Protein AF-A0A1H0EGY9-F1 (afdb_monomer_lite)

Secondary structure (DSSP, 8-state):
-----------------------------EE-PEEEEETTEEEEEEE-TTT-SEEEESS-EEEE-TTS-EEEEPPP--S---

Organism: NCBI:txid1196353

pLDDT: mean 70.91, std 20.59, range [36.25, 91.94]

Structure (mmCIF, N/CA/C/O back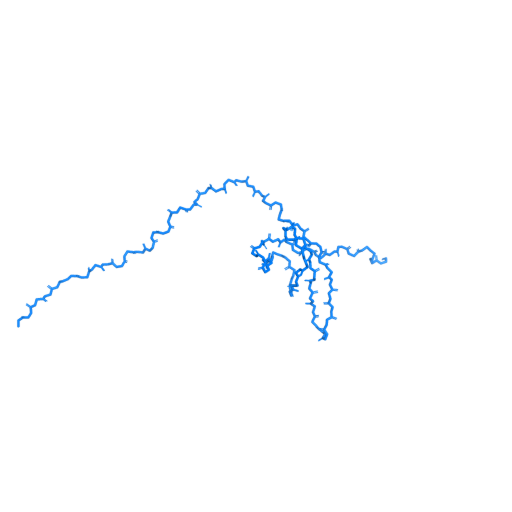bone):
data_AF-A0A1H0EGY9-F1
#
_entry.id   AF-A0A1H0EGY9-F1
#
loop_
_atom_site.group_PDB
_atom_site.id
_atom_site.type_symbol
_atom_site.label_atom_id
_atom_site.label_alt_id
_atom_site.label_comp_id
_atom_site.label_asym_id
_atom_site.label_entity_id
_atom_site.label_seq_id
_atom_site.pdbx_PDB_ins_code
_atom_site.Cartn_x
_atom_site.Cartn_y
_atom_site.Cartn_z
_atom_site.occupancy
_atom_site.B_iso_or_equiv
_atom_site.auth_seq_id
_atom_site.auth_comp_id
_atom_site.auth_asym_id
_atom_site.auth_atom_id
_atom_site.pdbx_PDB_model_num
ATOM 1 N N . MET A 1 1 ? 1.952 -63.926 -25.288 1.00 37.34 1 MET A N 1
ATOM 2 C CA . MET A 1 1 ? 3.408 -63.658 -25.370 1.00 37.34 1 MET A CA 1
ATOM 3 C C . MET A 1 1 ? 3.574 -62.143 -25.492 1.00 37.34 1 MET A C 1
ATOM 5 O O . MET A 1 1 ? 3.194 -61.601 -26.512 1.00 37.34 1 MET A O 1
ATOM 9 N N . LYS A 1 2 ? 3.656 -61.406 -24.376 1.00 42.56 2 LYS A N 1
ATOM 10 C CA . LYS A 1 2 ? 4.874 -60.822 -23.769 1.00 42.56 2 LYS A CA 1
ATOM 11 C C . LYS A 1 2 ? 5.811 -60.123 -24.762 1.00 42.56 2 LYS A C 1
ATOM 13 O O . LYS A 1 2 ? 6.653 -60.799 -25.338 1.00 42.56 2 LYS A O 1
ATOM 18 N N . GLN A 1 3 ? 5.749 -58.789 -24.813 1.00 52.91 3 GLN A N 1
ATOM 19 C CA . GLN A 1 3 ? 6.920 -57.937 -25.041 1.00 52.91 3 GLN A CA 1
ATOM 20 C C . GLN A 1 3 ? 6.872 -56.722 -24.098 1.00 52.91 3 GLN A C 1
ATOM 22 O O . GLN A 1 3 ? 5.909 -55.964 -24.070 1.00 52.91 3 GLN A O 1
ATOM 27 N N . ASN A 1 4 ? 7.911 -56.654 -23.264 1.00 48.78 4 ASN A N 1
ATOM 28 C CA . ASN A 1 4 ? 8.299 -55.584 -22.347 1.00 48.78 4 ASN A CA 1
ATOM 29 C C . ASN A 1 4 ? 9.110 -54.509 -23.097 1.00 48.78 4 ASN A C 1
ATOM 31 O O . ASN A 1 4 ? 9.639 -54.795 -24.168 1.00 48.78 4 ASN A O 1
ATOM 35 N N . ALA A 1 5 ? 9.350 -53.390 -22.395 1.00 46.91 5 ALA A N 1
ATOM 36 C CA . ALA A 1 5 ? 10.303 -52.294 -22.657 1.00 46.91 5 ALA A CA 1
ATOM 37 C C . ALA A 1 5 ? 9.650 -51.062 -23.317 1.00 46.91 5 ALA A C 1
ATOM 39 O O . ALA A 1 5 ? 8.896 -51.193 -24.265 1.00 46.91 5 ALA A O 1
ATOM 40 N N . LYS A 1 6 ? 9.880 -49.819 -22.888 1.00 46.84 6 LYS A N 1
ATOM 41 C CA . LYS A 1 6 ? 10.894 -49.238 -21.998 1.00 46.84 6 LYS A CA 1
ATOM 42 C C . LYS A 1 6 ? 10.356 -47.856 -21.595 1.00 46.84 6 LYS A C 1
ATOM 44 O O . LYS A 1 6 ? 9.909 -47.112 -22.459 1.00 46.84 6 LYS A O 1
ATOM 49 N N . THR A 1 7 ? 10.369 -47.516 -20.314 1.00 56.91 7 THR A N 1
ATOM 50 C CA . THR A 1 7 ? 10.022 -46.177 -19.818 1.00 56.91 7 THR A CA 1
ATOM 51 C C . THR A 1 7 ? 11.083 -45.155 -20.244 1.00 56.91 7 THR A C 1
ATOM 53 O O . THR A 1 7 ? 12.257 -45.351 -19.920 1.00 56.91 7 THR A O 1
ATOM 56 N N . PRO A 1 8 ? 10.726 -44.038 -20.902 1.00 46.72 8 PRO A N 1
ATOM 57 C CA . PRO A 1 8 ? 11.541 -42.840 -20.845 1.00 46.72 8 PRO A CA 1
ATOM 58 C C . PRO A 1 8 ? 11.209 -42.084 -19.555 1.00 46.72 8 PRO A C 1
ATOM 60 O O . P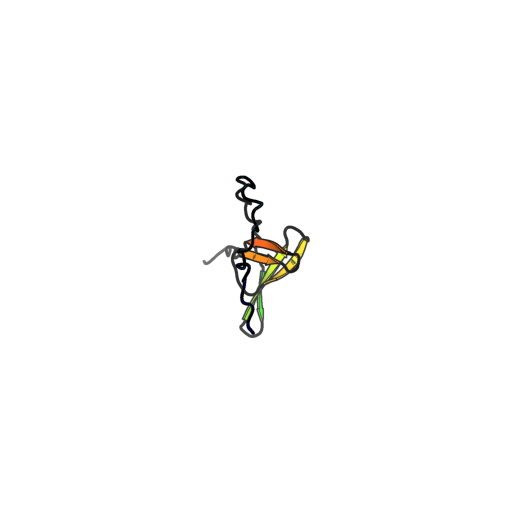RO A 1 8 ? 10.092 -41.629 -19.316 1.00 46.72 8 PRO A O 1
ATOM 63 N N . ARG A 1 9 ? 12.224 -42.038 -18.697 1.00 42.88 9 ARG A N 1
ATOM 64 C CA . ARG A 1 9 ? 12.394 -41.162 -17.541 1.00 42.88 9 ARG A CA 1
ATOM 65 C C . ARG A 1 9 ? 11.910 -39.743 -17.868 1.00 42.88 9 ARG A C 1
ATOM 67 O O . ARG A 1 9 ? 12.385 -39.139 -18.823 1.00 42.88 9 ARG A O 1
ATOM 74 N N . VAL A 1 10 ? 10.972 -39.242 -17.066 1.00 47.00 10 VAL A N 1
ATOM 75 C CA . VAL A 1 10 ? 10.609 -37.822 -16.997 1.00 47.00 10 VAL A CA 1
ATOM 76 C C . VAL A 1 10 ? 11.850 -37.078 -16.515 1.00 47.00 10 VAL A C 1
ATOM 78 O O . VAL A 1 10 ? 12.203 -37.134 -15.337 1.00 47.00 10 VAL A O 1
ATOM 81 N N . GLU A 1 11 ? 12.563 -36.468 -17.454 1.00 46.00 11 GLU A N 1
ATOM 82 C CA . GLU A 1 11 ? 13.653 -35.546 -17.165 1.00 46.00 11 GLU A CA 1
ATOM 83 C C . GLU A 1 11 ? 13.024 -34.225 -16.717 1.00 46.00 11 GLU A C 1
ATOM 85 O O . GLU A 1 11 ? 12.122 -33.678 -17.355 1.00 46.00 11 GLU A O 1
ATOM 90 N N . ALA A 1 12 ? 13.457 -33.793 -15.538 1.00 43.88 12 ALA A N 1
ATOM 91 C CA . ALA A 1 12 ? 13.016 -32.602 -14.848 1.00 43.88 12 ALA A CA 1
ATOM 92 C C . ALA A 1 12 ? 13.168 -31.346 -15.718 1.00 43.88 12 ALA A C 1
ATOM 94 O O . ALA A 1 12 ? 14.092 -31.234 -16.522 1.00 43.88 12 ALA A O 1
ATOM 95 N N . GLY A 1 13 ? 12.247 -30.402 -15.512 1.00 40.31 13 GLY A N 1
ATOM 96 C CA . GLY A 1 13 ? 12.166 -29.136 -16.226 1.00 40.31 13 GLY A CA 1
ATOM 97 C C . GLY A 1 13 ? 13.506 -28.417 -16.341 1.00 40.31 13 GLY A C 1
ATOM 98 O O . GLY A 1 13 ? 14.072 -27.945 -15.355 1.00 40.31 13 GLY A O 1
ATOM 99 N N . ALA A 1 14 ? 13.969 -28.286 -17.580 1.00 42.50 14 ALA A N 1
ATOM 100 C CA . ALA A 1 14 ? 14.979 -27.321 -17.961 1.00 42.50 14 ALA A CA 1
ATOM 101 C C . ALA A 1 14 ? 14.302 -25.954 -18.139 1.00 42.50 14 ALA A C 1
ATOM 103 O O . ALA A 1 14 ? 13.958 -25.556 -19.246 1.00 42.50 14 ALA A O 1
ATOM 104 N N . SER A 1 15 ? 14.102 -25.245 -17.029 1.00 48.69 15 SER A N 1
ATOM 105 C CA . SER A 1 15 ? 13.969 -23.787 -17.041 1.00 48.69 15 SER A CA 1
ATOM 106 C C . SER A 1 15 ? 15.310 -23.213 -16.590 1.00 48.69 15 SER A C 1
ATOM 108 O O . SER A 1 15 ? 15.512 -22.943 -15.409 1.00 48.69 15 SER A O 1
ATOM 110 N N . GLN A 1 16 ? 16.261 -23.100 -17.514 1.00 51.88 16 GLN A N 1
ATOM 111 C CA . GLN A 1 16 ? 17.523 -22.394 -17.295 1.00 51.88 16 GLN A CA 1
ATOM 112 C C . GLN A 1 16 ? 17.666 -21.303 -18.344 1.00 51.88 16 GLN A C 1
ATOM 114 O O . GLN A 1 16 ? 18.110 -21.594 -19.440 1.00 51.88 16 GLN A O 1
ATOM 119 N N . GLU A 1 17 ? 17.295 -20.076 -17.977 1.00 43.88 17 GLU A N 1
ATOM 120 C CA . GLU A 1 17 ? 17.875 -18.806 -18.449 1.00 43.88 17 GLU A CA 1
ATOM 121 C C . GLU A 1 17 ? 17.003 -17.667 -17.891 1.00 43.88 17 GLU A C 1
ATOM 123 O O . GLU A 1 17 ? 15.939 -17.339 -18.394 1.00 43.88 17 GLU A O 1
ATOM 128 N N . SER A 1 18 ? 17.310 -17.101 -16.727 1.00 43.25 18 SER A N 1
ATOM 129 C CA . SER A 1 18 ? 18.178 -15.924 -16.691 1.00 43.25 18 SER A CA 1
ATOM 130 C C . SER A 1 18 ? 18.753 -15.737 -15.285 1.00 43.25 18 SER A C 1
ATOM 132 O O . SER A 1 18 ? 18.170 -15.083 -14.422 1.00 43.25 18 SER A O 1
ATOM 134 N N . LEU A 1 19 ? 19.924 -16.325 -15.054 1.00 51.41 19 LEU A N 1
ATOM 135 C CA . LEU A 1 19 ? 20.877 -15.810 -14.077 1.00 51.41 19 LEU A CA 1
ATOM 136 C C . LEU A 1 19 ? 21.585 -14.624 -14.753 1.00 51.41 19 LEU A C 1
ATOM 138 O O . LEU A 1 19 ? 22.066 -14.781 -15.870 1.00 51.41 19 LEU A O 1
ATOM 142 N N . PHE A 1 20 ? 21.638 -13.479 -14.061 1.00 46.75 20 PHE A N 1
ATOM 143 C CA . PHE A 1 20 ? 22.264 -12.192 -14.430 1.00 46.75 20 PHE A CA 1
ATOM 144 C C . PHE A 1 20 ? 21.387 -11.124 -15.122 1.00 46.75 20 PHE A C 1
ATOM 146 O O . PHE A 1 20 ? 21.629 -10.727 -16.255 1.00 46.75 20 PHE A O 1
ATOM 153 N N . ALA A 1 21 ? 20.497 -10.500 -14.346 1.00 46.00 21 ALA A N 1
ATOM 154 C CA . ALA A 1 21 ? 20.547 -9.040 -14.201 1.00 46.00 21 ALA A CA 1
ATOM 155 C C . ALA A 1 21 ? 21.144 -8.778 -12.806 1.00 46.00 21 ALA A C 1
ATOM 157 O O . ALA A 1 21 ? 20.521 -9.053 -11.788 1.00 46.00 21 ALA A O 1
ATOM 158 N N . ALA A 1 22 ? 22.465 -8.629 -12.716 1.00 42.62 22 ALA A N 1
ATOM 159 C CA . ALA A 1 22 ? 23.118 -7.323 -12.682 1.00 42.62 22 ALA A CA 1
ATOM 160 C C . ALA A 1 22 ? 22.614 -6.489 -11.498 1.00 42.62 22 ALA A C 1
ATOM 162 O O . ALA A 1 22 ? 21.451 -6.105 -11.444 1.00 42.62 22 ALA A O 1
ATOM 163 N N . GLY A 1 23 ? 23.513 -6.237 -10.544 1.00 41.28 23 GLY A N 1
ATOM 164 C CA . GLY A 1 23 ? 23.262 -5.417 -9.369 1.00 41.28 23 GLY A CA 1
ATOM 165 C C . GLY A 1 23 ? 22.618 -4.082 -9.726 1.00 41.28 23 GLY A C 1
ATOM 166 O O . GLY A 1 23 ? 23.288 -3.122 -10.081 1.00 41.28 23 GLY A O 1
ATOM 167 N N . GLY A 1 24 ? 21.308 -4.026 -9.567 1.00 38.56 24 GLY A N 1
ATOM 168 C CA . GLY A 1 24 ? 20.585 -2.833 -9.208 1.00 38.56 24 GLY A CA 1
ATOM 169 C C . GLY A 1 24 ? 19.890 -3.208 -7.923 1.00 38.56 24 GLY A C 1
ATOM 170 O O . GLY A 1 24 ? 18.935 -3.980 -7.953 1.00 38.56 24 GLY A O 1
ATOM 171 N N . GLY A 1 25 ? 20.363 -2.698 -6.786 1.00 40.56 25 GLY A N 1
ATOM 172 C CA . GLY A 1 25 ? 19.436 -2.474 -5.691 1.00 40.56 25 GLY A CA 1
ATOM 173 C C . GLY A 1 25 ? 18.367 -1.576 -6.286 1.00 40.56 25 GLY A C 1
ATOM 174 O O . GLY A 1 25 ? 18.590 -0.378 -6.424 1.00 40.56 25 GLY A O 1
ATOM 175 N N . THR A 1 26 ? 17.278 -2.168 -6.781 1.00 48.84 26 THR A N 1
ATOM 176 C CA . THR A 1 26 ? 16.091 -1.420 -7.146 1.00 48.84 26 THR A CA 1
ATOM 177 C C . THR A 1 26 ? 15.727 -0.801 -5.822 1.00 48.84 26 THR A C 1
ATOM 179 O O . THR A 1 26 ? 15.321 -1.513 -4.901 1.00 48.84 26 THR A O 1
ATOM 182 N N . ASP A 1 27 ? 16.045 0.481 -5.672 1.00 50.41 27 ASP A N 1
ATOM 183 C CA . ASP A 1 27 ? 15.595 1.288 -4.559 1.00 50.41 27 ASP A CA 1
ATOM 184 C C . ASP A 1 27 ? 14.077 1.151 -4.629 1.00 50.41 27 ASP A C 1
ATOM 186 O O . ASP A 1 27 ? 13.436 1.727 -5.509 1.00 50.41 27 ASP A O 1
ATOM 190 N N . ALA A 1 28 ? 13.550 0.168 -3.886 1.00 59.97 28 ALA A N 1
ATOM 191 C CA . ALA A 1 28 ? 12.226 -0.367 -4.137 1.00 59.97 28 ALA A CA 1
ATOM 192 C C . ALA A 1 28 ? 11.302 0.814 -3.950 1.00 59.97 28 ALA A C 1
ATOM 194 O O . ALA A 1 28 ? 11.258 1.349 -2.843 1.00 59.97 28 ALA A O 1
ATOM 195 N N . SER A 1 29 ? 10.680 1.269 -5.042 1.00 76.25 29 SER A N 1
ATOM 196 C CA . SER A 1 29 ? 10.041 2.580 -5.083 1.00 76.25 29 SER A CA 1
ATOM 197 C C . SER A 1 29 ? 9.139 2.717 -3.865 1.00 76.25 29 SER A C 1
ATOM 199 O O . SER A 1 29 ? 8.171 1.978 -3.712 1.00 76.25 29 SER A O 1
ATOM 201 N N . VAL A 1 30 ? 9.524 3.582 -2.927 1.00 79.88 30 VAL A N 1
ATOM 202 C CA . VAL A 1 30 ? 8.857 3.620 -1.627 1.00 79.88 30 VAL A CA 1
ATOM 203 C C . VAL A 1 30 ? 7.603 4.465 -1.770 1.00 79.88 30 VAL A C 1
ATOM 205 O O . VAL A 1 30 ? 7.684 5.686 -1.922 1.00 79.88 30 VAL A O 1
ATOM 208 N N . ALA A 1 31 ? 6.438 3.836 -1.654 1.00 82.50 31 ALA A N 1
ATOM 209 C CA . ALA A 1 31 ? 5.172 4.544 -1.563 1.00 82.50 31 ALA A CA 1
ATOM 210 C C . ALA A 1 31 ? 4.787 4.724 -0.088 1.00 82.50 31 ALA A C 1
ATOM 212 O O . ALA A 1 31 ? 4.912 3.816 0.735 1.00 82.50 31 ALA A O 1
ATOM 213 N N . ARG A 1 32 ? 4.318 5.925 0.262 1.00 83.88 32 ARG A N 1
ATOM 214 C CA . ARG A 1 32 ? 3.810 6.235 1.606 1.00 83.88 32 ARG A CA 1
ATOM 215 C C . ARG A 1 32 ? 2.283 6.190 1.564 1.00 83.88 32 ARG A C 1
ATOM 217 O O . ARG A 1 32 ? 1.692 7.152 1.071 1.00 83.88 32 ARG A O 1
ATOM 224 N N . PRO A 1 33 ? 1.641 5.106 2.030 1.00 86.62 33 PRO A N 1
ATOM 225 C CA . PRO A 1 33 ? 0.200 4.987 1.956 1.00 86.62 33 PRO A CA 1
ATOM 226 C C . PRO A 1 33 ? -0.498 5.921 2.943 1.00 86.62 33 PRO A C 1
ATOM 228 O O . PRO A 1 33 ? 0.027 6.254 4.012 1.00 86.62 33 PRO A O 1
ATOM 231 N N . LEU A 1 34 ? -1.729 6.279 2.595 1.00 88.00 34 LEU A N 1
ATOM 232 C CA . LEU A 1 34 ? -2.739 6.731 3.538 1.00 88.00 34 LEU A CA 1
ATOM 233 C C . LEU A 1 34 ? -3.334 5.508 4.235 1.00 88.00 34 LEU A C 1
ATOM 235 O O . LEU A 1 34 ? -3.633 4.503 3.592 1.00 88.00 34 LEU A O 1
ATOM 239 N N . VAL A 1 35 ? -3.500 5.600 5.550 1.00 88.06 35 VAL A N 1
ATOM 240 C CA . VAL A 1 35 ? -4.144 4.550 6.341 1.00 88.06 35 VAL A CA 1
ATOM 241 C C . VAL A 1 35 ? -5.640 4.835 6.377 1.00 88.06 35 VAL A C 1
ATOM 243 O O . VAL A 1 35 ? -6.056 5.899 6.829 1.00 88.06 35 VAL A O 1
ATOM 246 N N . LEU A 1 36 ? -6.443 3.895 5.894 1.00 85.88 36 LEU A N 1
ATOM 247 C CA . LEU A 1 36 ? -7.896 3.910 5.979 1.00 85.88 36 LEU A CA 1
ATOM 248 C C . LEU A 1 36 ? -8.322 2.853 6.991 1.00 85.88 36 LEU A C 1
ATOM 250 O O . LEU A 1 36 ? -7.888 1.709 6.914 1.00 85.88 36 LEU A O 1
ATOM 254 N N . VAL A 1 37 ? -9.184 3.221 7.934 1.00 86.19 37 VAL A N 1
ATOM 255 C CA . VAL A 1 37 ? -9.754 2.270 8.893 1.00 86.19 37 VAL A CA 1
ATOM 256 C C . VAL A 1 37 ? -11.244 2.151 8.614 1.00 86.19 37 VAL A C 1
ATOM 258 O O . VAL A 1 37 ? -12.002 3.091 8.844 1.00 86.19 37 VAL A O 1
ATOM 261 N N . THR A 1 38 ? -11.673 1.002 8.097 1.00 82.56 38 THR A N 1
ATOM 262 C CA . THR A 1 38 ? -13.067 0.740 7.718 1.00 82.56 38 THR A CA 1
ATOM 263 C C . THR A 1 38 ? -13.600 -0.461 8.497 1.00 82.56 38 THR A C 1
ATOM 265 O O . THR A 1 38 ? -13.034 -1.549 8.455 1.00 82.56 38 THR A O 1
ATOM 268 N N . ARG A 1 39 ? -14.689 -0.285 9.265 1.00 87.69 39 ARG A N 1
ATOM 269 C CA . ARG A 1 39 ? -15.330 -1.365 10.060 1.00 87.69 39 ARG A CA 1
ATOM 270 C C . ARG A 1 39 ? -14.340 -2.198 10.905 1.00 87.69 39 ARG A C 1
ATOM 272 O O . ARG A 1 39 ? -14.472 -3.414 11.004 1.00 87.69 39 ARG A O 1
ATOM 279 N N . GLY A 1 40 ? -13.326 -1.547 11.479 1.00 88.00 40 GLY A N 1
ATOM 280 C CA . GLY A 1 40 ? -12.284 -2.201 12.282 1.00 88.00 40 GLY A CA 1
ATOM 281 C C . GLY A 1 40 ? -11.168 -2.892 11.487 1.00 88.00 40 GLY A C 1
ATOM 282 O O . GLY A 1 40 ? -10.339 -3.568 12.088 1.00 88.00 40 GLY A O 1
ATOM 283 N N . ARG A 1 41 ? -11.114 -2.737 10.158 1.00 87.00 41 ARG A N 1
ATOM 284 C CA . ARG A 1 41 ? -10.014 -3.217 9.309 1.0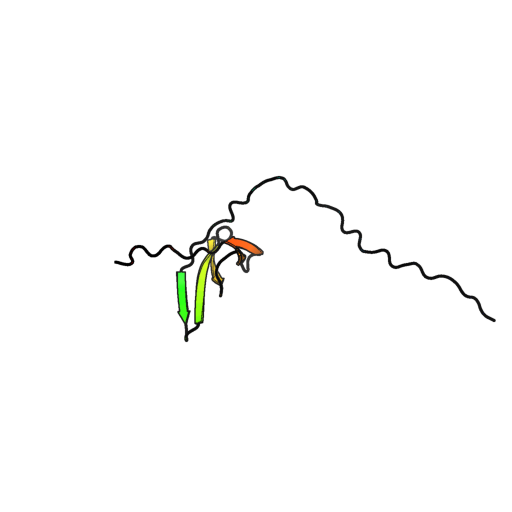0 87.00 41 ARG A CA 1
ATOM 285 C C . ARG A 1 41 ? -9.140 -2.056 8.861 1.00 87.00 41 ARG A C 1
ATOM 287 O O . ARG A 1 41 ? -9.656 -1.012 8.473 1.00 87.00 41 ARG A O 1
ATOM 294 N N . THR A 1 42 ? -7.830 -2.267 8.897 1.00 87.94 42 THR A N 1
ATOM 295 C CA . THR A 1 42 ? -6.840 -1.301 8.418 1.00 87.94 42 THR A CA 1
ATOM 296 C C . THR A 1 42 ? -6.481 -1.609 6.974 1.00 87.94 42 THR A C 1
ATOM 298 O O . THR A 1 42 ? -6.098 -2.727 6.639 1.00 87.94 42 THR A O 1
ATOM 301 N N . GLU A 1 43 ? -6.593 -0.600 6.128 1.00 90.75 43 GLU A N 1
ATOM 302 C CA . GLU A 1 43 ? -6.308 -0.645 4.704 1.00 90.75 43 GLU A CA 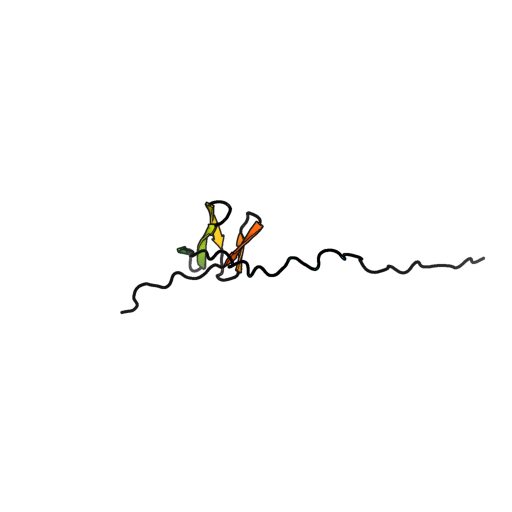1
ATOM 303 C C . GLU A 1 43 ? -5.325 0.477 4.368 1.00 90.75 43 GLU A C 1
ATOM 305 O O . GLU A 1 43 ? -5.310 1.536 4.994 1.00 90.75 43 GLU A O 1
ATOM 310 N N . PHE A 1 44 ? -4.479 0.248 3.378 1.00 90.56 44 PHE A N 1
ATOM 311 C CA . PHE A 1 44 ? -3.405 1.141 2.980 1.00 90.56 44 PHE A CA 1
ATOM 312 C C . PHE A 1 44 ? -3.634 1.545 1.533 1.00 90.56 44 PHE A C 1
ATOM 314 O O . PHE A 1 44 ? -3.508 0.728 0.623 1.00 90.56 44 PHE A O 1
ATOM 321 N N . LEU A 1 45 ? -3.994 2.805 1.315 1.00 91.62 45 LEU A N 1
ATOM 322 C CA . LEU A 1 45 ? -4.171 3.354 -0.020 1.00 91.62 45 LEU A CA 1
ATOM 323 C C . LEU A 1 45 ? -2.877 4.043 -0.444 1.00 91.62 45 LEU A C 1
ATOM 325 O O . LEU A 1 45 ? -2.441 5.005 0.188 1.00 91.62 45 LEU A O 1
ATOM 329 N N . ALA A 1 46 ? -2.245 3.543 -1.497 1.00 90.75 46 ALA A N 1
ATOM 330 C CA . ALA A 1 46 ? -0.945 3.999 -1.955 1.00 90.75 46 ALA A CA 1
ATOM 331 C C . ALA A 1 46 ? -0.983 4.400 -3.418 1.00 90.75 46 ALA A C 1
ATOM 333 O O . ALA A 1 46 ? -1.560 3.701 -4.245 1.00 90.75 46 ALA A O 1
ATOM 334 N N . HIS A 1 47 ? -0.301 5.492 -3.734 1.00 90.12 47 HIS A N 1
ATOM 335 C CA . HIS A 1 47 ? -0.120 5.910 -5.110 1.00 90.12 47 HIS A CA 1
ATOM 336 C C . HIS A 1 47 ? 0.984 5.076 -5.764 1.00 90.12 47 HIS A C 1
ATOM 338 O O . HIS A 1 47 ? 2.118 5.047 -5.277 1.00 90.12 47 HIS A O 1
ATOM 344 N N . CYS A 1 48 ? 0.653 4.390 -6.853 1.00 87.69 48 CYS A N 1
ATOM 345 C CA . CYS A 1 48 ? 1.597 3.562 -7.582 1.00 87.69 48 CYS A CA 1
ATOM 346 C C . CYS A 1 48 ? 2.687 4.435 -8.231 1.00 87.69 48 CYS A C 1
ATOM 348 O O . CYS A 1 48 ? 2.362 5.441 -8.872 1.00 87.69 48 CYS A O 1
ATOM 350 N N . PRO A 1 49 ? 3.976 4.074 -8.100 1.00 84.62 49 PRO A N 1
ATOM 351 C CA . PRO A 1 49 ? 5.057 4.791 -8.770 1.00 84.62 49 PRO A CA 1
ATOM 352 C C . PRO A 1 49 ? 4.998 4.654 -10.297 1.00 84.62 49 PRO A C 1
ATOM 354 O O . PRO A 1 49 ? 5.368 5.608 -10.977 1.00 84.62 49 PRO A O 1
ATOM 357 N N . GLU A 1 50 ? 4.470 3.544 -10.816 1.00 86.69 50 GLU A N 1
ATOM 358 C CA . GLU A 1 50 ? 4.387 3.273 -12.256 1.00 86.69 50 GL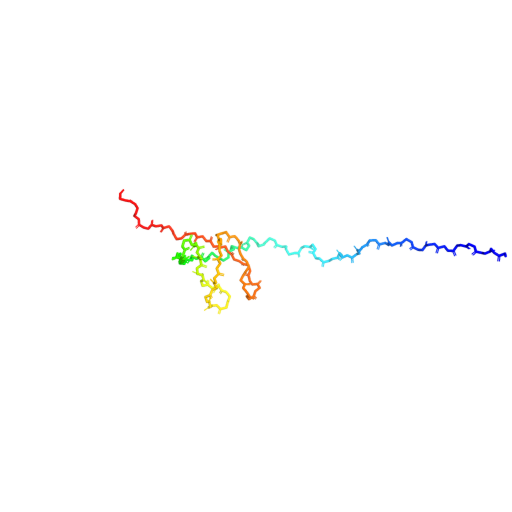U A CA 1
ATOM 359 C C . GLU A 1 50 ? 3.105 3.852 -12.861 1.00 86.69 50 GLU A C 1
ATOM 361 O O . GLU A 1 50 ? 3.153 4.785 -13.657 1.00 86.69 50 GLU A O 1
ATOM 366 N N . CYS A 1 51 ? 1.939 3.368 -12.426 1.00 86.19 51 CYS A N 1
ATOM 367 C CA . CYS A 1 51 ? 0.658 3.740 -13.038 1.00 86.19 51 CYS A CA 1
ATOM 368 C C . CYS A 1 51 ? 0.154 5.128 -12.645 1.00 86.19 51 CYS A C 1
ATOM 370 O O . CYS A 1 51 ? -0.802 5.613 -13.239 1.00 86.19 51 CYS A O 1
ATOM 372 N N . LYS A 1 52 ? 0.759 5.743 -11.622 1.00 86.19 52 LYS A N 1
ATOM 373 C CA . LYS A 1 52 ? 0.289 6.996 -11.017 1.00 86.19 52 LYS A CA 1
ATOM 374 C C . LYS A 1 52 ? -1.191 6.952 -10.589 1.00 86.19 52 LYS A C 1
ATOM 376 O O . LYS A 1 52 ? -1.864 7.974 -10.590 1.00 86.19 52 LYS A O 1
ATOM 381 N N . ASP A 1 53 ? -1.674 5.765 -10.225 1.00 89.62 53 ASP A N 1
ATOM 382 C CA . ASP A 1 53 ? -3.041 5.528 -9.757 1.00 89.62 53 ASP A CA 1
ATOM 383 C C . ASP A 1 53 ? -3.048 5.016 -8.306 1.00 89.62 53 ASP A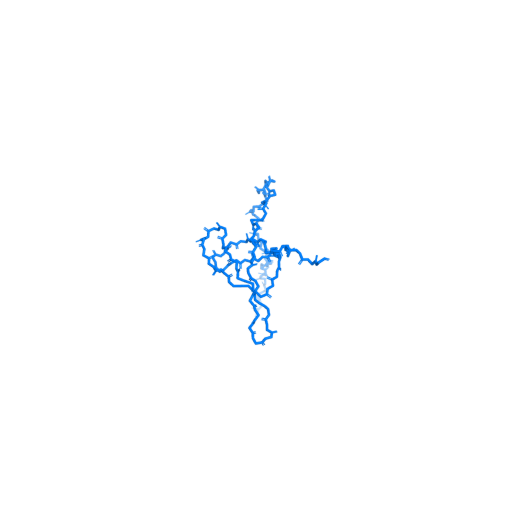 C 1
ATOM 385 O O . ASP A 1 53 ? -1.998 4.680 -7.743 1.00 89.62 53 ASP A O 1
ATOM 389 N N . TRP A 1 54 ? -4.219 4.984 -7.668 1.00 89.56 54 TRP A N 1
ATOM 390 C CA . TRP A 1 54 ? -4.368 4.605 -6.267 1.00 89.56 54 TRP A CA 1
ATOM 391 C C . TRP A 1 54 ? -4.658 3.116 -6.115 1.00 89.56 54 TRP A C 1
ATOM 393 O O . TRP A 1 54 ? -5.723 2.617 -6.464 1.00 89.56 54 TRP A O 1
ATOM 403 N N . HIS A 1 55 ? -3.739 2.404 -5.474 1.00 91.94 55 HIS A N 1
ATOM 404 C CA . HIS A 1 55 ? -3.904 0.996 -5.147 1.00 91.94 55 HIS A CA 1
ATOM 405 C C . HIS A 1 55 ? -4.208 0.799 -3.670 1.00 91.94 55 HIS A C 1
ATOM 407 O O . HIS A 1 55 ? -3.604 1.432 -2.800 1.00 91.94 55 HIS A O 1
ATOM 413 N N . ARG A 1 56 ? -5.122 -0.129 -3.389 1.00 90.81 56 ARG A N 1
ATOM 414 C CA . ARG A 1 56 ? -5.500 -0.510 -2.031 1.00 90.81 56 ARG A CA 1
ATOM 415 C C . ARG A 1 56 ? -4.793 -1.795 -1.623 1.00 90.81 56 ARG A C 1
ATOM 417 O O . ARG A 1 56 ? -4.824 -2.778 -2.353 1.00 90.81 56 ARG A O 1
ATOM 424 N N . HIS A 1 57 ? -4.215 -1.774 -0.432 1.00 90.94 57 HIS A N 1
ATOM 425 C CA . HIS A 1 57 ? -3.489 -2.882 0.180 1.00 90.94 57 HIS A CA 1
ATOM 426 C C . HIS A 1 57 ? -4.001 -3.127 1.592 1.00 90.94 57 HIS A C 1
ATOM 428 O O . HIS A 1 57 ? -4.554 -2.232 2.223 1.00 90.94 57 HIS A O 1
ATOM 434 N N . VAL A 1 58 ? -3.819 -4.338 2.108 1.00 90.25 58 VAL A N 1
ATOM 435 C CA . VAL A 1 58 ? -4.249 -4.707 3.473 1.00 90.25 58 VAL A CA 1
ATOM 436 C C . VAL A 1 58 ? -3.075 -4.862 4.442 1.00 90.25 58 VAL A C 1
ATOM 438 O O . VAL A 1 58 ? -3.277 -5.072 5.633 1.00 90.25 58 VAL A O 1
ATOM 441 N N . HIS A 1 59 ? -1.842 -4.737 3.947 1.00 89.00 59 HIS A N 1
ATOM 442 C CA . HIS A 1 59 ? -0.622 -4.811 4.744 1.00 89.00 59 HIS A CA 1
ATOM 443 C C . HIS A 1 59 ? 0.436 -3.812 4.253 1.00 89.00 59 HIS A C 1
ATOM 445 O O . HIS A 1 59 ? 0.315 -3.231 3.175 1.00 89.00 59 HIS A O 1
ATOM 451 N N . LEU A 1 60 ? 1.464 -3.608 5.078 1.00 89.88 60 LEU A N 1
ATOM 452 C CA . LEU A 1 60 ? 2.655 -2.812 4.766 1.00 89.88 60 LEU A CA 1
ATOM 453 C C . LEU A 1 60 ? 3.799 -3.714 4.271 1.00 89.88 60 LEU A C 1
ATOM 455 O O . LEU A 1 60 ? 3.703 -4.942 4.341 1.00 89.88 60 LEU A O 1
ATOM 459 N N . GLY A 1 61 ? 4.889 -3.097 3.811 1.00 89.69 61 GLY A N 1
ATOM 460 C CA . GLY A 1 61 ? 6.069 -3.772 3.266 1.00 89.69 61 GLY A CA 1
ATOM 461 C C . GLY A 1 61 ? 6.007 -3.939 1.749 1.00 89.69 61 GLY A C 1
ATOM 462 O O . GLY A 1 61 ? 5.320 -3.181 1.064 1.00 89.69 61 GLY A O 1
ATOM 463 N N . LYS A 1 62 ? 6.723 -4.933 1.219 1.00 91.06 62 LYS A N 1
ATOM 464 C CA . LYS A 1 62 ? 6.734 -5.229 -0.217 1.00 91.06 62 LYS A CA 1
ATOM 465 C C . LYS A 1 62 ? 5.360 -5.726 -0.662 1.00 91.06 62 LYS A C 1
ATOM 467 O O . LYS A 1 62 ? 4.847 -6.706 -0.124 1.00 91.06 62 LYS A O 1
ATOM 472 N N . VAL A 1 63 ? 4.787 -5.046 -1.645 1.00 91.31 63 VAL A N 1
ATOM 473 C CA . VAL A 1 63 ? 3.506 -5.389 -2.261 1.00 91.31 63 VAL A CA 1
ATOM 474 C C . VAL A 1 63 ? 3.621 -5.349 -3.772 1.00 91.31 63 VAL A C 1
ATOM 476 O O . VAL A 1 63 ? 4.402 -4.577 -4.329 1.00 91.31 63 VAL A O 1
ATOM 479 N N . THR A 1 64 ? 2.776 -6.131 -4.428 1.00 91.06 64 THR A N 1
ATOM 480 C CA . THR A 1 64 ? 2.562 -6.052 -5.870 1.00 91.06 64 THR A CA 1
ATOM 481 C C . THR A 1 64 ? 1.231 -5.353 -6.113 1.00 91.06 64 THR A C 1
ATOM 483 O O . THR A 1 64 ? 0.192 -5.773 -5.601 1.00 91.06 64 THR A O 1
ATOM 486 N N . GLY A 1 65 ? 1.250 -4.246 -6.852 1.00 88.81 65 GLY A N 1
ATOM 487 C CA . GLY A 1 65 ? 0.028 -3.572 -7.278 1.00 88.81 65 GLY A CA 1
ATOM 488 C C . GLY A 1 65 ? -0.773 -4.425 -8.270 1.00 88.81 65 GLY A C 1
ATOM 489 O O . GLY A 1 65 ? -0.200 -5.288 -8.933 1.00 88.81 65 GLY A O 1
ATOM 490 N N . PRO A 1 66 ? -2.077 -4.154 -8.455 1.00 88.25 66 PRO A N 1
ATOM 491 C CA . PRO A 1 66 ? -2.887 -4.795 -9.497 1.00 88.25 66 PRO A CA 1
ATOM 492 C C . PRO A 1 66 ? -2.335 -4.580 -10.917 1.00 88.25 66 PRO A C 1
ATOM 494 O O . PRO A 1 66 ? -2.648 -5.344 -11.821 1.00 88.25 66 PRO A O 1
ATOM 497 N N . CYS A 1 67 ? -1.485 -3.570 -11.109 1.00 87.19 67 CYS A N 1
ATOM 498 C CA . CYS A 1 67 ? -0.748 -3.328 -12.344 1.00 87.19 67 CYS A CA 1
ATOM 499 C C . CYS A 1 67 ? 0.445 -4.271 -12.589 1.00 87.19 67 CYS A C 1
ATOM 501 O O . CYS A 1 67 ? 1.082 -4.170 -13.632 1.00 87.19 67 CYS A O 1
ATOM 503 N N . GLY A 1 68 ? 0.793 -5.137 -11.631 1.00 88.06 68 GLY A N 1
ATOM 504 C CA . GLY A 1 68 ? 1.957 -6.028 -11.699 1.00 88.06 68 GLY A CA 1
ATOM 505 C C . GLY A 1 68 ? 3.269 -5.427 -11.176 1.00 88.06 68 GLY A C 1
ATOM 506 O O . GLY A 1 68 ? 4.265 -6.135 -11.090 1.00 88.06 68 GLY A O 1
ATOM 507 N N . THR A 1 69 ? 3.290 -4.150 -10.786 1.00 89.06 69 THR A N 1
ATOM 508 C CA . THR A 1 69 ? 4.486 -3.489 -10.236 1.00 89.06 69 THR A CA 1
ATOM 509 C C . THR A 1 69 ? 4.710 -3.852 -8.774 1.00 89.06 69 THR A C 1
ATOM 511 O O . THR A 1 69 ? 3.802 -3.702 -7.955 1.00 89.06 69 THR A O 1
ATOM 514 N N . GLU A 1 70 ? 5.943 -4.207 -8.421 1.00 90.75 70 GLU A N 1
ATOM 515 C CA . GLU A 1 70 ? 6.377 -4.378 -7.034 1.00 90.75 70 GLU A CA 1
ATOM 516 C C . GLU A 1 70 ? 6.924 -3.079 -6.436 1.00 90.75 70 GLU A C 1
ATOM 518 O O . GLU A 1 70 ? 7.735 -2.379 -7.044 1.00 90.75 70 GLU A O 1
ATOM 523 N N . TYR A 1 71 ? 6.494 -2.751 -5.222 1.00 89.25 71 TYR A N 1
ATOM 524 C CA . TYR A 1 71 ? 6.946 -1.562 -4.506 1.00 89.25 71 TYR A CA 1
ATOM 525 C C . TYR A 1 71 ? 6.815 -1.736 -2.991 1.00 89.25 71 TYR A C 1
ATOM 527 O O . TYR A 1 71 ? 6.123 -2.633 -2.510 1.00 89.25 71 TYR A O 1
ATOM 535 N N . ASP A 1 72 ? 7.513 -0.899 -2.220 1.00 90.12 72 ASP A N 1
ATOM 536 C CA . ASP A 1 72 ? 7.526 -1.004 -0.759 1.00 90.12 72 ASP A CA 1
ATOM 537 C C . ASP A 1 72 ? 6.598 0.039 -0.123 1.00 90.12 72 ASP A C 1
ATOM 539 O O . ASP A 1 72 ? 6.750 1.248 -0.318 1.00 90.12 72 ASP A O 1
ATOM 543 N N . LEU A 1 73 ? 5.625 -0.434 0.653 1.00 89.12 73 LEU A N 1
ATOM 544 C CA . LEU A 1 73 ? 4.718 0.386 1.445 1.00 89.12 73 LEU A CA 1
ATOM 545 C C . LEU A 1 73 ? 5.308 0.654 2.819 1.00 89.12 73 LEU A C 1
ATOM 547 O O . LEU A 1 73 ? 5.244 -0.194 3.715 1.00 89.12 73 LEU A O 1
ATOM 551 N N . LYS A 1 74 ? 5.804 1.875 3.023 1.00 87.56 74 LYS A N 1
ATOM 552 C CA . LYS A 1 74 ? 6.283 2.313 4.339 1.00 87.56 74 LYS A CA 1
ATOM 553 C C . LYS A 1 74 ? 5.273 3.226 5.008 1.00 87.56 74 LYS A C 1
ATOM 555 O O . LYS A 1 74 ? 4.850 4.201 4.384 1.00 87.56 74 LYS A O 1
ATOM 560 N N . PRO A 1 75 ? 4.940 2.996 6.290 1.00 82.88 75 PRO A N 1
ATOM 561 C CA . PRO A 1 75 ? 4.047 3.883 7.011 1.00 82.88 75 PRO A CA 1
ATOM 562 C C . PRO A 1 75 ? 4.620 5.298 6.990 1.00 82.88 75 PRO A C 1
ATOM 564 O O . PRO A 1 75 ? 5.830 5.521 7.129 1.00 82.88 75 PRO A O 1
ATOM 567 N N . ARG A 1 76 ? 3.743 6.283 6.805 1.00 77.00 76 ARG A N 1
ATOM 568 C CA . ARG A 1 76 ? 4.152 7.676 6.929 1.00 77.00 76 ARG A CA 1
ATOM 569 C C . ARG A 1 76 ? 4.604 7.885 8.374 1.00 77.00 76 ARG A C 1
ATOM 571 O O . ARG A 1 76 ? 3.840 7.624 9.297 1.00 77.00 76 ARG A O 1
ATOM 578 N N . ARG A 1 77 ? 5.842 8.349 8.577 1.00 69.12 77 ARG A N 1
ATOM 579 C CA . ARG A 1 77 ? 6.295 8.773 9.908 1.00 69.12 77 ARG A CA 1
ATOM 580 C C . ARG A 1 77 ? 5.322 9.845 10.397 1.00 69.12 77 ARG A C 1
ATOM 582 O O . ARG A 1 77 ? 5.202 10.887 9.747 1.00 69.12 77 ARG A O 1
ATOM 589 N N . ALA A 1 78 ? 4.593 9.558 11.473 1.00 60.47 78 ALA A N 1
ATOM 590 C CA . ALA A 1 78 ? 3.735 10.543 12.108 1.00 60.47 78 ALA A CA 1
ATOM 591 C C . ALA A 1 78 ? 4.614 11.731 12.517 1.00 60.47 78 ALA A C 1
ATOM 593 O O . ALA A 1 78 ? 5.649 11.557 13.162 1.00 60.47 78 ALA A O 1
ATOM 594 N N . LYS A 1 79 ? 4.248 12.936 12.078 1.00 52.47 79 LYS A N 1
ATOM 595 C CA . LYS A 1 79 ? 4.875 14.163 12.565 1.00 52.47 79 LYS A CA 1
ATOM 596 C C . LYS A 1 79 ? 4.198 14.465 13.906 1.00 52.47 79 LYS A C 1
ATOM 598 O O . LYS A 1 79 ? 3.075 14.951 13.903 1.00 52.47 79 LYS A O 1
ATOM 603 N N . GLY A 1 80 ? 4.867 14.124 15.007 1.00 50.59 80 GLY A N 1
ATOM 604 C CA . GLY A 1 80 ? 4.444 14.455 16.371 1.00 50.59 80 GLY A CA 1
ATOM 605 C C . GLY A 1 80 ? 3.658 13.350 17.080 1.00 50.59 80 GLY A C 1
ATOM 606 O O . GLY A 1 80 ? 2.449 13.231 16.916 1.00 50.59 80 GLY A O 1
ATOM 607 N N . ALA A 1 81 ? 4.352 12.583 17.918 1.00 41.62 81 ALA A N 1
ATOM 608 C CA . ALA A 1 81 ? 3.854 12.333 19.265 1.00 41.62 81 ALA A CA 1
ATOM 609 C C . ALA A 1 81 ? 4.549 13.379 20.157 1.00 41.62 81 ALA A C 1
ATOM 611 O O . ALA A 1 81 ? 5.714 13.684 19.896 1.00 41.62 81 ALA A O 1
ATOM 612 N N . ALA A 1 82 ? 3.773 13.983 21.056 1.00 36.25 82 ALA A N 1
ATOM 613 C CA . ALA A 1 82 ? 4.076 15.186 21.837 1.00 36.25 82 ALA A CA 1
ATOM 614 C C . ALA A 1 82 ? 5.405 15.156 22.606 1.00 36.25 82 ALA A C 1
ATOM 616 O O . ALA A 1 82 ? 5.815 14.055 23.036 1.00 36.25 82 ALA A O 1
#

Sequence (82 aa):
MKQNAKTPRVEAGASQESLFAAGGGTDASVARPLVLVTRGRTEFLAHCPECKDWHRHVHLGKVTGPCGTEYDLKPRRAKGAA

Radius of gyration: 23.54 Å; chains: 1; bounding box: 39×79×47 Å

Foldseek 3Di:
DDDDDDDDDPDDDPPDDDDDDDDDPVVQAEWAFDWDQDPNATKTWTQDPPPRDTFIDRDFAWDQGPVRGIHGYDYDDDPDDD